Protein AF-A0A2N2XSS7-F1 (afdb_monomer_lite)

Structure (mmCIF, N/CA/C/O backbone):
data_AF-A0A2N2XSS7-F1
#
_entry.id   AF-A0A2N2XSS7-F1
#
loop_
_atom_site.group_PDB
_atom_site.id
_atom_site.type_symbol
_atom_site.label_atom_id
_atom_site.label_alt_id
_atom_site.label_comp_id
_atom_site.label_asym_id
_atom_site.label_entity_id
_atom_site.label_seq_id
_atom_site.pdbx_PDB_ins_code
_atom_site.Cartn_x
_atom_site.Cartn_y
_atom_site.Cartn_z
_atom_site.occupancy
_atom_site.B_iso_or_equiv
_atom_site.auth_seq_id
_atom_site.auth_comp_id
_atom_site.auth_asym_id
_atom_site.auth_atom_id
_atom_site.pdbx_PDB_model_num
ATOM 1 N N . MET A 1 1 ? 2.662 1.225 62.376 1.00 57.75 1 MET A N 1
ATOM 2 C CA . MET A 1 1 ? 3.580 2.037 61.544 1.00 57.75 1 MET A CA 1
ATOM 3 C C . MET A 1 1 ? 4.256 1.216 60.437 1.00 57.75 1 MET A C 1
ATOM 5 O O . MET A 1 1 ? 3.917 1.427 59.284 1.00 57.75 1 MET A O 1
ATOM 9 N N . ARG A 1 2 ? 5.108 0.214 60.732 1.00 53.72 2 ARG A N 1
ATOM 10 C CA . ARG A 1 2 ? 5.849 -0.564 59.701 1.00 53.72 2 ARG A CA 1
ATOM 11 C C . ARG A 1 2 ? 4.978 -1.410 58.749 1.00 53.72 2 ARG A C 1
ATOM 13 O O . ARG A 1 2 ? 5.272 -1.482 57.564 1.00 53.72 2 ARG A O 1
ATOM 20 N N . LYS A 1 3 ? 3.873 -1.991 59.243 1.00 51.47 3 LYS A N 1
ATOM 21 C CA . LYS A 1 3 ? 2.895 -2.733 58.415 1.00 51.47 3 LYS A CA 1
ATOM 22 C C . LYS A 1 3 ? 2.049 -1.824 57.510 1.00 51.47 3 LYS A C 1
ATOM 24 O O . LYS A 1 3 ? 1.639 -2.252 56.442 1.00 51.47 3 LYS A O 1
ATOM 29 N N . LEU A 1 4 ? 1.834 -0.571 57.922 1.00 56.06 4 LEU A N 1
ATOM 30 C CA . LEU A 1 4 ? 1.071 0.421 57.158 1.00 56.06 4 LEU A CA 1
ATOM 31 C C . LEU A 1 4 ? 1.891 0.951 55.967 1.00 56.06 4 LEU A C 1
ATOM 33 O O . LEU A 1 4 ? 1.359 1.135 54.881 1.00 56.06 4 LEU A O 1
ATOM 37 N N . PHE A 1 5 ? 3.207 1.107 56.159 1.00 58.34 5 PHE A N 1
ATOM 38 C CA . PHE A 1 5 ? 4.148 1.522 55.113 1.00 58.34 5 PHE A CA 1
ATOM 39 C C . PHE A 1 5 ? 4.336 0.441 54.031 1.00 58.34 5 PHE A C 1
ATOM 41 O O . PHE A 1 5 ? 4.350 0.748 52.845 1.00 58.34 5 PHE A O 1
ATOM 48 N N . PHE A 1 6 ? 4.394 -0.838 54.426 1.00 57.84 6 PHE A N 1
ATOM 49 C CA . PHE A 1 6 ? 4.438 -1.968 53.486 1.00 57.84 6 PHE A CA 1
ATOM 50 C C . PHE A 1 6 ? 3.162 -2.081 52.636 1.00 57.84 6 PHE A C 1
ATOM 52 O O . PHE A 1 6 ? 3.242 -2.355 51.443 1.00 57.84 6 PHE A O 1
ATOM 59 N N . PHE A 1 7 ? 1.992 -1.820 53.228 1.00 58.53 7 PHE A N 1
ATOM 60 C CA . PHE A 1 7 ? 0.712 -1.858 52.514 1.00 58.53 7 PHE A CA 1
ATOM 61 C C . PHE A 1 7 ? 0.589 -0.724 51.479 1.00 58.53 7 PHE A C 1
ATOM 63 O O . PHE A 1 7 ? 0.099 -0.946 50.374 1.00 58.53 7 PHE A O 1
ATOM 70 N N . ALA A 1 8 ? 1.105 0.468 51.801 1.00 59.53 8 ALA A N 1
ATOM 71 C CA . ALA A 1 8 ? 1.150 1.606 50.880 1.00 59.53 8 ALA A CA 1
ATOM 72 C C . ALA A 1 8 ? 2.099 1.374 49.686 1.00 59.53 8 ALA A C 1
ATOM 74 O O . ALA A 1 8 ? 1.777 1.756 48.563 1.00 59.53 8 ALA A O 1
ATOM 75 N N . ILE A 1 9 ? 3.232 0.693 49.901 1.00 59.34 9 ILE A N 1
ATOM 76 C CA . ILE A 1 9 ? 4.176 0.328 48.830 1.00 59.34 9 ILE A CA 1
ATOM 77 C C . ILE A 1 9 ? 3.575 -0.735 47.896 1.00 59.34 9 ILE A C 1
ATOM 79 O O . ILE A 1 9 ? 3.701 -0.617 46.679 1.00 59.34 9 ILE A O 1
ATOM 83 N N . CYS A 1 10 ? 2.859 -1.733 48.429 1.00 59.72 10 CYS A N 1
ATOM 84 C CA . CYS A 1 10 ? 2.148 -2.713 47.600 1.00 59.72 10 CYS A CA 1
ATOM 85 C C . CYS A 1 10 ? 1.033 -2.077 46.750 1.00 59.72 10 CYS A C 1
ATOM 87 O O . CYS A 1 10 ? 0.859 -2.476 45.600 1.00 59.72 10 CYS A O 1
ATOM 89 N N . LEU A 1 11 ? 0.319 -1.069 47.270 1.00 59.25 11 LEU A N 1
ATOM 90 C CA . LEU A 1 11 ? -0.692 -0.331 46.499 1.00 59.25 11 LEU A CA 1
ATOM 91 C C . LEU A 1 11 ? -0.073 0.502 45.362 1.00 59.25 11 LEU A C 1
ATOM 93 O O . LEU A 1 11 ? -0.616 0.531 44.259 1.00 59.25 11 LEU A O 1
ATOM 97 N N . ALA A 1 12 ? 1.072 1.147 45.605 1.00 59.34 12 ALA A N 1
ATOM 98 C CA . ALA A 1 12 ? 1.764 1.952 44.596 1.00 59.34 12 ALA A CA 1
ATOM 99 C C . ALA A 1 12 ? 2.349 1.100 43.451 1.00 59.34 12 ALA A C 1
ATOM 101 O O . ALA A 1 12 ? 2.323 1.521 42.296 1.00 59.34 12 ALA A O 1
ATOM 102 N N . LEU A 1 13 ? 2.819 -0.118 43.748 1.00 58.00 13 LEU A N 1
ATOM 103 C CA . LEU A 1 13 ? 3.318 -1.057 42.734 1.00 58.00 13 LEU A CA 1
ATOM 104 C C . LEU A 1 13 ? 2.198 -1.659 41.870 1.00 58.00 13 LEU A C 1
ATOM 106 O O . LEU A 1 13 ? 2.430 -1.957 40.702 1.00 58.00 13 LEU A O 1
ATOM 110 N N . PHE A 1 14 ? 0.978 -1.794 42.401 1.00 57.72 14 PHE A N 1
ATOM 111 C CA . PHE A 1 14 ? -0.166 -2.300 41.632 1.00 57.72 14 PHE A CA 1
ATOM 112 C C . PHE A 1 14 ? -0.641 -1.306 40.561 1.00 57.72 14 PHE A C 1
ATOM 114 O O . PHE A 1 14 ? -1.075 -1.704 39.482 1.00 57.72 14 PHE A O 1
ATOM 121 N N . SER A 1 15 ? -0.519 -0.004 40.832 1.00 57.47 15 SER A N 1
ATOM 122 C CA . SER A 1 15 ? -1.018 1.045 39.935 1.00 57.47 15 SER A CA 1
ATOM 123 C C . SER A 1 15 ? -0.166 1.243 38.673 1.00 57.47 15 SER A C 1
ATOM 125 O O . SER A 1 15 ? -0.647 1.831 37.709 1.00 57.47 15 SER A O 1
ATOM 127 N N . CYS A 1 16 ? 1.075 0.743 38.648 1.00 55.44 16 CYS A N 1
ATOM 128 C CA . CYS A 1 16 ? 1.984 0.883 37.504 1.00 55.44 16 CYS A CA 1
ATOM 129 C C . CYS A 1 16 ? 1.851 -0.261 36.474 1.00 55.44 16 CYS A C 1
ATOM 131 O O . CYS A 1 16 ? 2.411 -0.185 35.385 1.00 55.44 16 CYS A O 1
ATOM 133 N N . ALA A 1 17 ? 1.104 -1.325 36.796 1.00 59.50 17 ALA A N 1
ATOM 134 C CA . ALA A 1 17 ? 1.020 -2.536 35.973 1.00 59.50 17 ALA A CA 1
ATOM 135 C C . ALA A 1 17 ? -0.140 -2.541 34.956 1.00 59.50 17 ALA A C 1
ATOM 137 O O . ALA A 1 17 ? -0.292 -3.502 34.207 1.00 59.50 17 ALA A O 1
ATOM 138 N N . SER A 1 18 ? -0.965 -1.491 34.909 1.00 56.81 18 SER A N 1
ATOM 139 C CA . SER A 1 18 ? -2.126 -1.428 34.014 1.00 56.81 18 SER A CA 1
ATOM 140 C C . SER A 1 18 ? -1.816 -0.647 32.733 1.00 56.81 18 SER A C 1
ATOM 142 O O . SER A 1 18 ? -2.425 0.390 32.475 1.00 56.81 18 SER A O 1
ATOM 144 N N . TYR A 1 19 ? -0.892 -1.144 31.909 1.00 63.75 19 TYR A N 1
ATOM 145 C CA . TYR A 1 19 ? -0.814 -0.711 30.511 1.00 63.75 19 TYR A CA 1
ATOM 146 C C . TYR A 1 19 ? -1.922 -1.430 29.739 1.00 63.75 19 TYR A C 1
ATOM 148 O O . TYR A 1 19 ? -1.868 -2.642 29.542 1.00 63.75 19 TYR A O 1
ATOM 156 N N . LYS A 1 20 ? -2.970 -0.694 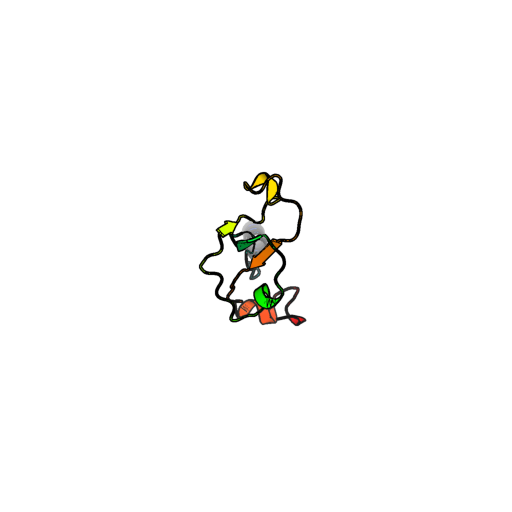29.356 1.00 67.81 20 LYS A N 1
ATOM 157 C CA . LYS A 1 20 ? -3.959 -1.199 28.401 1.00 67.81 20 LYS A CA 1
ATOM 158 C C . LYS A 1 20 ? -3.292 -1.232 27.033 1.00 67.81 20 LYS A C 1
ATOM 160 O O . LYS A 1 20 ? -2.850 -0.194 26.554 1.00 67.81 20 LYS A O 1
ATOM 165 N N . ASP A 1 21 ? -3.221 -2.416 26.442 1.00 73.94 21 ASP A N 1
ATOM 166 C CA . ASP A 1 21 ? -2.854 -2.565 25.040 1.00 73.94 21 ASP A CA 1
ATOM 167 C C . ASP A 1 21 ? -3.972 -1.921 24.208 1.00 73.94 21 ASP A C 1
ATOM 169 O O . ASP A 1 21 ? -5.129 -2.358 24.252 1.00 73.94 21 ASP A O 1
ATOM 173 N N . GLU A 1 22 ? -3.671 -0.797 23.561 1.00 81.12 22 GLU A N 1
ATOM 174 C CA . GLU A 1 22 ? -4.632 -0.141 22.679 1.00 81.12 22 GLU A CA 1
ATOM 175 C C . GLU A 1 22 ? -4.731 -0.960 21.389 1.00 81.12 22 GLU A C 1
ATOM 177 O O . GLU A 1 22 ? -3.703 -1.345 20.822 1.00 81.12 22 GLU A O 1
ATOM 182 N N . PRO A 1 23 ? -5.949 -1.257 20.900 1.00 86.00 23 PRO A N 1
ATOM 183 C CA . PRO A 1 23 ? -6.094 -2.038 19.687 1.00 86.00 23 PRO A CA 1
ATOM 184 C C . PRO A 1 23 ? -5.401 -1.307 18.535 1.00 86.00 23 PRO A C 1
ATOM 186 O O . PRO A 1 23 ? -5.624 -0.118 18.301 1.00 86.00 23 PRO A O 1
ATOM 189 N N . SER A 1 24 ? -4.559 -2.032 17.807 1.00 88.62 24 SER A N 1
ATOM 190 C CA . SER A 1 24 ? -3.835 -1.522 16.647 1.00 88.62 24 SER A CA 1
ATOM 191 C C . SER A 1 24 ? -3.798 -2.574 15.542 1.00 88.62 24 SER A C 1
ATOM 193 O O . SER A 1 24 ? -3.916 -3.774 15.795 1.00 88.62 24 SER A O 1
ATOM 195 N N . LEU A 1 25 ? -3.673 -2.114 14.296 1.00 91.25 25 LEU A N 1
ATOM 196 C CA . LEU A 1 25 ? -3.524 -2.975 13.129 1.00 91.25 25 LEU A CA 1
ATOM 197 C C . LEU A 1 25 ? -2.151 -2.725 12.507 1.00 91.25 25 LEU A C 1
ATOM 199 O O . LEU A 1 25 ? -1.850 -1.609 12.085 1.00 91.25 25 LEU A O 1
ATOM 203 N N . ASN A 1 26 ? -1.320 -3.764 12.444 1.00 92.31 26 ASN A N 1
ATOM 204 C CA . ASN A 1 26 ? -0.022 -3.674 11.788 1.00 92.31 26 ASN A CA 1
ATOM 205 C C . ASN A 1 26 ? -0.198 -3.718 10.261 1.00 92.31 26 ASN A C 1
ATOM 207 O O . ASN A 1 26 ? -0.602 -4.741 9.713 1.00 92.31 26 ASN A O 1
ATOM 211 N N . LEU A 1 27 ? 0.132 -2.615 9.586 1.00 94.25 27 LEU A N 1
ATOM 212 C CA . LEU A 1 27 ? 0.122 -2.510 8.122 1.00 94.25 27 LEU A CA 1
ATOM 213 C C . LEU A 1 27 ? 1.510 -2.699 7.491 1.00 94.25 27 LEU A C 1
ATOM 215 O O . LEU A 1 27 ? 1.612 -2.760 6.264 1.00 94.25 27 LEU A O 1
ATOM 219 N N . ASN A 1 28 ? 2.564 -2.827 8.306 1.00 95.38 28 ASN A N 1
ATOM 220 C CA . ASN A 1 28 ? 3.915 -3.159 7.854 1.00 95.38 28 ASN A CA 1
ATOM 221 C C . ASN A 1 28 ? 4.042 -4.675 7.635 1.00 95.38 28 ASN A C 1
ATOM 223 O O . ASN A 1 28 ? 4.743 -5.391 8.351 1.00 95.38 28 ASN A O 1
ATOM 227 N N . VAL A 1 29 ? 3.263 -5.153 6.672 1.00 95.56 29 VAL A N 1
ATOM 228 C CA . VAL A 1 29 ? 3.239 -6.523 6.156 1.00 95.56 29 VAL A CA 1
ATOM 229 C C . VAL A 1 29 ? 3.546 -6.478 4.661 1.00 95.56 29 VAL A C 1
ATOM 231 O O . VAL A 1 29 ? 3.735 -5.402 4.099 1.00 95.56 29 VAL A O 1
ATOM 234 N N . GLU A 1 30 ? 3.593 -7.621 3.985 1.00 96.81 30 GLU A N 1
ATOM 235 C CA . GLU A 1 30 ? 3.713 -7.623 2.527 1.00 96.81 30 GLU A CA 1
ATOM 236 C C . GLU A 1 30 ? 2.386 -7.249 1.857 1.00 96.81 30 GLU A C 1
ATOM 238 O O . GLU A 1 30 ? 1.323 -7.775 2.196 1.00 96.81 30 GLU A O 1
ATOM 243 N N . TRP A 1 31 ? 2.454 -6.355 0.875 1.00 98.19 31 TRP A N 1
ATOM 244 C CA . TRP A 1 31 ? 1.320 -5.922 0.060 1.00 98.19 31 TRP A CA 1
ATOM 245 C C . TRP A 1 31 ? 1.415 -6.554 -1.326 1.00 98.19 31 TRP A C 1
ATOM 247 O O . TRP A 1 31 ? 2.485 -6.970 -1.767 1.00 98.19 31 TRP A O 1
ATOM 257 N N . LYS A 1 32 ? 0.301 -6.613 -2.051 1.00 98.31 32 LYS A N 1
ATOM 258 C CA . LYS A 1 32 ? 0.332 -6.910 -3.482 1.00 98.31 32 LYS A CA 1
ATOM 259 C C . LYS A 1 32 ? 0.874 -5.709 -4.241 1.00 98.31 32 LYS A C 1
ATOM 261 O O . LYS A 1 32 ? 0.436 -4.594 -3.986 1.00 98.31 32 LYS A O 1
ATOM 266 N N . PHE A 1 33 ? 1.769 -5.946 -5.193 1.00 98.44 33 PHE A N 1
ATOM 267 C CA . PHE A 1 33 ? 2.424 -4.914 -5.992 1.00 98.44 33 PHE A CA 1
ATOM 268 C C . PHE A 1 33 ? 2.428 -5.246 -7.485 1.00 98.44 33 PHE A C 1
ATOM 270 O O . PHE A 1 33 ? 2.690 -6.392 -7.880 1.00 98.44 33 PHE A O 1
ATOM 277 N N . ILE A 1 34 ? 2.193 -4.221 -8.303 1.00 98.25 34 ILE A N 1
ATOM 278 C CA . ILE A 1 34 ? 2.358 -4.260 -9.757 1.00 98.25 34 ILE A CA 1
ATOM 279 C C . ILE A 1 34 ? 2.898 -2.917 -10.265 1.00 98.25 34 ILE A C 1
ATOM 281 O O . ILE A 1 34 ? 2.597 -1.866 -9.702 1.00 98.25 34 ILE A O 1
ATOM 285 N N . THR A 1 35 ? 3.670 -2.957 -11.347 1.00 98.06 35 THR A N 1
ATOM 286 C CA . THR A 1 35 ? 4.080 -1.770 -12.106 1.00 98.06 35 THR A CA 1
ATOM 287 C C . THR A 1 35 ? 3.059 -1.431 -13.198 1.00 98.06 35 THR A C 1
ATOM 289 O O . THR A 1 35 ? 2.277 -2.284 -13.621 1.00 98.06 35 THR A O 1
ATOM 292 N N . GLY A 1 36 ? 3.090 -0.193 -13.687 1.00 97.81 36 GLY A N 1
ATOM 293 C CA . GLY A 1 36 ? 2.133 0.346 -14.652 1.00 97.81 36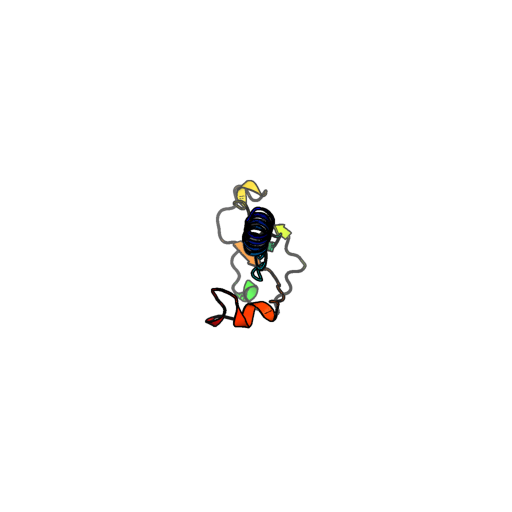 GLY A CA 1
ATOM 294 C C . GLY A 1 36 ? 1.040 1.190 -13.997 1.00 97.81 36 GLY A C 1
ATOM 295 O O . GLY A 1 36 ? 0.866 1.175 -12.779 1.00 97.81 36 GLY A O 1
ATOM 296 N N . ASP A 1 37 ? 0.303 1.927 -14.829 1.00 98.12 37 ASP A N 1
ATOM 297 C CA . ASP A 1 37 ? -0.810 2.775 -14.401 1.00 98.12 37 ASP A CA 1
ATOM 298 C C . ASP A 1 37 ? -2.114 2.331 -15.064 1.00 98.12 37 ASP A C 1
ATOM 300 O O . ASP A 1 37 ? -2.350 2.600 -16.242 1.00 98.12 37 ASP A O 1
ATOM 304 N N . ASP A 1 38 ? -2.953 1.623 -14.314 1.00 98.06 38 ASP A N 1
ATOM 305 C CA . ASP A 1 38 ? -4.290 1.238 -14.753 1.00 98.06 38 ASP A CA 1
ATOM 306 C C . ASP A 1 38 ? -5.298 1.593 -13.647 1.00 98.06 38 ASP A C 1
ATOM 308 O O . ASP A 1 38 ? -5.264 1.001 -12.565 1.00 98.06 38 ASP A O 1
ATOM 312 N N . PRO A 1 39 ? -6.236 2.526 -13.891 1.00 97.88 39 PRO A N 1
ATOM 313 C CA . PRO A 1 39 ? -7.245 2.911 -12.905 1.00 97.88 39 PRO A CA 1
ATOM 314 C C . PRO A 1 39 ? -8.117 1.748 -12.404 1.00 97.88 39 PRO A C 1
ATOM 316 O O . PRO A 1 39 ? -8.675 1.823 -11.305 1.00 97.88 39 PRO A O 1
ATOM 319 N N . SER A 1 40 ? -8.240 0.656 -13.169 1.00 98.19 40 SER A N 1
ATOM 320 C CA . SER A 1 40 ? -8.970 -0.542 -12.739 1.00 98.19 40 SER A CA 1
ATOM 321 C C . SER A 1 40 ? -8.327 -1.222 -11.526 1.00 98.19 40 SER A C 1
ATOM 323 O O . SER A 1 40 ? -9.027 -1.895 -10.763 1.00 98.19 40 SER A O 1
ATOM 325 N N . PHE A 1 41 ? -7.037 -0.975 -11.272 1.00 98.19 41 PHE A N 1
ATOM 326 C CA . PHE A 1 41 ? -6.317 -1.454 -10.094 1.00 98.19 41 PHE A CA 1
ATOM 327 C C . PHE A 1 41 ? -6.883 -0.909 -8.779 1.00 98.19 41 PHE A C 1
ATOM 329 O O . PHE A 1 41 ? -6.642 -1.507 -7.732 1.00 98.19 41 PHE A O 1
ATOM 336 N N . ALA A 1 42 ? -7.674 0.168 -8.800 1.00 97.94 42 ALA A N 1
ATOM 337 C CA . ALA A 1 42 ? -8.361 0.690 -7.618 1.00 97.94 42 ALA A CA 1
ATOM 338 C C . ALA A 1 42 ? -9.657 -0.071 -7.277 1.00 97.94 42 ALA A C 1
ATOM 340 O O . ALA A 1 42 ? -10.174 0.052 -6.165 1.00 97.94 42 ALA A O 1
ATOM 341 N N . LEU A 1 43 ? -10.213 -0.860 -8.206 1.00 98.12 43 LEU A N 1
ATOM 342 C CA . LEU A 1 43 ? -11.520 -1.487 -8.009 1.00 98.12 43 LEU A CA 1
ATOM 343 C C . LEU A 1 43 ? -11.473 -2.515 -6.858 1.00 98.12 43 LEU A C 1
ATOM 345 O O . LEU A 1 43 ? -10.583 -3.376 -6.836 1.00 98.12 43 LEU A O 1
ATOM 349 N N . PRO A 1 44 ? -12.447 -2.515 -5.925 1.00 96.50 44 PRO A N 1
ATOM 350 C CA . PRO A 1 44 ? -12.483 -3.491 -4.827 1.00 96.50 44 PRO A CA 1
ATOM 351 C C . PRO A 1 44 ? -12.521 -4.950 -5.313 1.00 96.50 44 PRO A C 1
ATOM 353 O O . PRO A 1 44 ? -11.915 -5.840 -4.708 1.00 96.50 44 PRO A O 1
ATOM 356 N N . GLY A 1 45 ? -13.202 -5.179 -6.442 1.00 96.69 45 GLY A N 1
ATOM 357 C CA . GLY A 1 45 ? -13.352 -6.483 -7.091 1.00 96.69 45 GLY A CA 1
ATOM 358 C C . GLY A 1 45 ? -12.205 -6.893 -8.019 1.00 96.69 45 GLY A C 1
ATOM 359 O O . GLY A 1 45 ? -12.272 -7.980 -8.584 1.00 96.69 45 GLY A O 1
ATOM 360 N N . TYR A 1 46 ? -11.166 -6.067 -8.191 1.00 97.75 46 TYR A N 1
ATOM 361 C CA . TYR A 1 46 ? -10.022 -6.428 -9.031 1.00 97.75 46 TYR A CA 1
ATOM 362 C C . TYR A 1 46 ? -9.317 -7.679 -8.480 1.00 97.75 46 TYR A C 1
ATOM 364 O O . TYR A 1 46 ? -9.083 -7.784 -7.270 1.00 97.75 46 TYR A O 1
ATOM 372 N N . LEU A 1 47 ? -8.984 -8.627 -9.362 1.00 96.81 47 LEU A N 1
ATOM 373 C CA . LEU A 1 47 ? -8.263 -9.849 -9.007 1.00 96.81 47 LEU A CA 1
ATOM 374 C C . LEU A 1 47 ? -6.753 -9.592 -9.034 1.00 96.81 47 LEU A C 1
ATOM 376 O O . LEU A 1 47 ? -6.119 -9.542 -10.082 1.00 96.81 47 LEU A O 1
ATOM 380 N N . ASP A 1 48 ? -6.174 -9.457 -7.847 1.00 97.44 48 ASP A N 1
ATOM 381 C CA . ASP A 1 48 ? -4.761 -9.161 -7.588 1.00 97.44 48 ASP A CA 1
ATOM 382 C C . ASP A 1 48 ? -3.925 -10.421 -7.294 1.00 97.44 48 ASP A C 1
ATOM 384 O O . ASP A 1 48 ? -2.791 -10.339 -6.823 1.00 97.44 48 ASP A O 1
ATOM 388 N N . SER A 1 49 ? -4.447 -11.617 -7.589 1.00 96.50 49 SER A N 1
ATOM 389 C CA . SER A 1 49 ? -3.765 -12.888 -7.297 1.00 96.50 49 SER A CA 1
ATOM 390 C C . SER A 1 49 ? -2.451 -13.064 -8.061 1.00 96.50 49 SER A C 1
ATOM 392 O O . SER A 1 49 ? -1.544 -13.725 -7.563 1.00 96.50 49 SER A O 1
ATOM 394 N N . ALA A 1 50 ? -2.336 -12.459 -9.247 1.00 96.81 50 ALA A N 1
ATOM 395 C CA . ALA A 1 50 ? -1.128 -12.492 -10.071 1.00 96.81 50 ALA A CA 1
ATOM 396 C C . ALA A 1 50 ? -0.056 -11.472 -9.638 1.00 96.81 50 ALA A C 1
ATOM 398 O O . ALA A 1 50 ? 1.053 -11.489 -10.170 1.00 96.81 50 ALA A O 1
ATOM 399 N N . TRP A 1 51 ? -0.369 -10.571 -8.700 1.00 98.06 51 TRP A N 1
ATOM 400 C CA . TRP A 1 51 ? 0.561 -9.534 -8.258 1.00 98.06 51 TRP A CA 1
ATOM 401 C C . TRP A 1 51 ? 1.622 -10.105 -7.316 1.00 98.06 51 TRP A C 1
ATOM 403 O O . TRP A 1 51 ? 1.370 -11.038 -6.536 1.00 98.06 51 TRP A O 1
ATOM 413 N N . LYS A 1 52 ? 2.809 -9.498 -7.357 1.00 97.44 52 LYS A N 1
ATOM 414 C CA . LYS A 1 52 ? 3.930 -9.869 -6.488 1.00 97.44 52 LYS A CA 1
ATOM 415 C C . LYS A 1 52 ? 3.629 -9.457 -5.048 1.00 97.44 52 LYS A C 1
ATOM 417 O O . LYS A 1 52 ? 2.954 -8.458 -4.831 1.00 97.44 52 LYS A O 1
ATOM 422 N N . SER A 1 53 ? 4.107 -10.225 -4.073 1.00 97.38 53 SER A N 1
ATOM 423 C CA . SER A 1 53 ? 4.154 -9.765 -2.681 1.00 97.38 53 SER A CA 1
ATOM 424 C C . SER A 1 53 ? 5.353 -8.832 -2.509 1.00 97.38 53 SER A C 1
ATOM 426 O O . SER A 1 53 ? 6.420 -9.115 -3.052 1.00 97.38 53 SER A O 1
ATOM 428 N N . MET A 1 54 ? 5.163 -7.715 -1.813 1.00 97.50 54 MET A N 1
ATOM 429 C CA . MET A 1 54 ? 6.122 -6.616 -1.751 1.00 97.50 54 MET A CA 1
ATOM 430 C C . MET A 1 54 ? 6.204 -6.040 -0.336 1.00 97.50 54 MET A C 1
ATOM 432 O O . MET A 1 54 ? 5.157 -5.692 0.222 1.00 97.50 54 MET A O 1
ATOM 436 N N . PRO A 1 55 ? 7.407 -5.899 0.248 1.00 96.06 55 PRO A N 1
ATOM 437 C CA . PRO A 1 55 ? 7.566 -5.200 1.513 1.00 96.06 55 PRO A CA 1
ATOM 438 C C . PRO A 1 55 ? 7.281 -3.701 1.344 1.00 96.06 55 PRO A C 1
ATOM 440 O O . PRO A 1 55 ? 7.558 -3.115 0.298 1.00 96.06 55 PRO A O 1
ATOM 443 N N . VAL A 1 56 ? 6.742 -3.078 2.393 1.00 96.50 56 VAL A N 1
ATOM 444 C CA . VAL A 1 56 ? 6.424 -1.636 2.432 1.00 96.50 56 VAL A CA 1
ATOM 445 C C . VAL A 1 56 ? 7.356 -0.845 3.357 1.00 96.50 56 VAL A C 1
ATOM 447 O O . VAL A 1 56 ? 7.096 0.314 3.664 1.00 96.50 56 VAL A O 1
ATOM 450 N N . ASP A 1 57 ? 8.458 -1.461 3.794 1.00 95.88 57 ASP A N 1
ATOM 451 C CA . ASP A 1 57 ? 9.487 -0.848 4.643 1.00 95.88 57 ASP A CA 1
ATOM 452 C C . ASP A 1 57 ? 10.605 -0.147 3.843 1.00 95.88 57 ASP A C 1
ATOM 454 O O . ASP A 1 57 ? 11.516 0.436 4.433 1.00 95.88 57 ASP A O 1
ATOM 458 N N . ARG A 1 58 ? 10.559 -0.219 2.505 1.00 94.62 58 ARG A N 1
ATOM 459 C CA . ARG A 1 58 ? 11.581 0.302 1.586 1.00 94.62 58 ARG A CA 1
ATOM 460 C C . ARG A 1 58 ? 10.997 0.659 0.217 1.00 94.62 58 ARG A C 1
ATOM 462 O O . ARG A 1 58 ? 9.904 0.225 -0.132 1.00 94.62 58 ARG A O 1
ATOM 469 N N . ILE A 1 59 ? 11.760 1.419 -0.568 1.00 95.69 59 ILE A N 1
ATOM 470 C CA . ILE A 1 59 ? 11.411 1.799 -1.948 1.00 95.69 59 ILE A CA 1
ATOM 471 C C . ILE A 1 59 ? 11.476 0.594 -2.902 1.00 95.69 59 ILE A C 1
ATOM 473 O O . ILE A 1 59 ? 12.269 -0.330 -2.679 1.00 95.69 59 ILE A O 1
ATOM 477 N N . TRP A 1 60 ? 10.680 0.594 -3.975 1.00 96.25 60 TRP A N 1
ATOM 478 C CA . TRP A 1 60 ? 10.57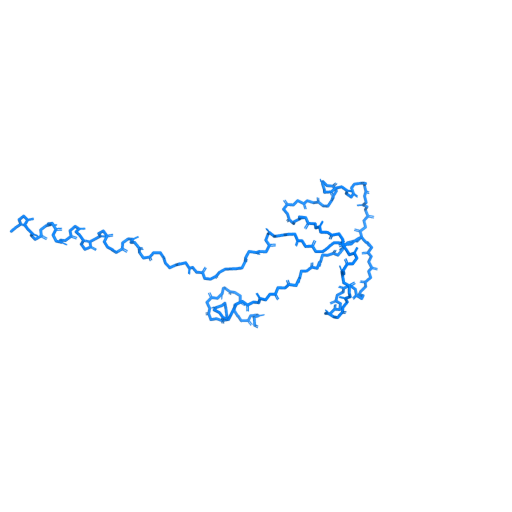1 -0.563 -4.873 1.00 96.25 60 TRP A CA 1
ATOM 479 C C . TRP A 1 60 ? 11.853 -0.861 -5.652 1.00 96.25 60 TRP A C 1
ATOM 481 O O . TRP A 1 60 ? 12.115 -2.029 -5.945 1.00 96.25 60 TRP A O 1
ATOM 491 N N . GLU A 1 61 ? 12.692 0.139 -5.933 1.00 96.62 61 GLU A N 1
ATOM 492 C CA . GLU A 1 61 ? 13.963 -0.067 -6.634 1.00 96.62 61 GLU A CA 1
ATOM 493 C C . GLU A 1 61 ? 14.858 -1.001 -5.815 1.00 96.62 61 GLU A C 1
ATOM 495 O O . GLU A 1 61 ? 15.348 -2.018 -6.310 1.00 96.62 61 GLU A O 1
ATOM 500 N N . SER A 1 62 ? 14.945 -0.733 -4.508 1.00 96.56 62 SER A N 1
ATOM 501 C CA . SER A 1 62 ? 15.678 -1.562 -3.544 1.00 96.56 62 SER A CA 1
ATOM 502 C C . SER A 1 62 ? 15.063 -2.950 -3.322 1.00 96.56 62 SER A C 1
ATOM 504 O O . SER A 1 62 ? 15.725 -3.839 -2.785 1.00 96.56 62 SER A O 1
ATOM 506 N N . ALA A 1 63 ? 13.811 -3.148 -3.741 1.00 94.44 63 ALA A N 1
ATOM 507 C CA . ALA A 1 63 ? 13.094 -4.417 -3.673 1.00 94.44 63 ALA A CA 1
ATOM 508 C C . ALA A 1 63 ? 13.131 -5.202 -5.003 1.00 94.44 63 ALA A C 1
ATOM 510 O O . ALA A 1 63 ? 12.399 -6.179 -5.165 1.00 94.44 63 ALA A O 1
ATOM 511 N N . GLY A 1 64 ? 13.999 -4.811 -5.945 1.00 95.19 64 GLY A N 1
ATOM 512 C CA . GLY A 1 64 ? 14.258 -5.563 -7.179 1.00 95.19 64 GLY A CA 1
ATOM 513 C C . GLY A 1 64 ? 13.533 -5.039 -8.417 1.00 95.19 64 GLY A C 1
ATOM 514 O O . GLY A 1 64 ? 13.399 -5.780 -9.391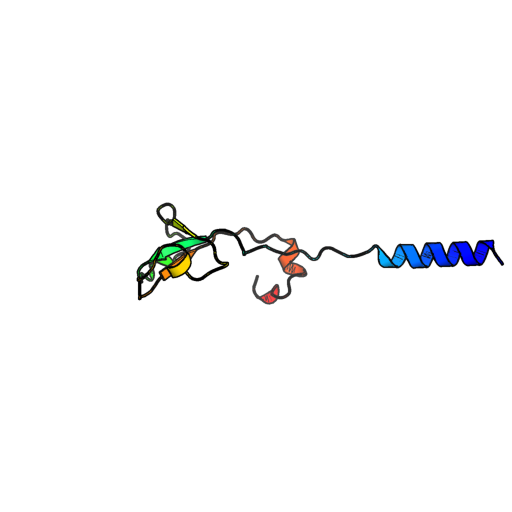 1.00 95.19 64 GLY A O 1
ATOM 515 N N . PHE A 1 65 ? 13.060 -3.791 -8.381 1.00 95.94 65 PHE A N 1
ATOM 516 C CA . PHE A 1 65 ? 12.437 -3.125 -9.528 1.00 95.94 65 PHE A CA 1
ATOM 517 C C . PHE A 1 65 ? 13.296 -2.004 -10.115 1.00 95.94 65 PHE A C 1
ATOM 519 O O . PHE A 1 65 ? 12.828 -1.309 -11.001 1.00 95.94 65 PHE A O 1
ATOM 526 N N . ASP A 1 66 ? 14.545 -1.829 -9.681 1.00 96.12 66 ASP A N 1
ATOM 527 C CA . ASP A 1 66 ? 1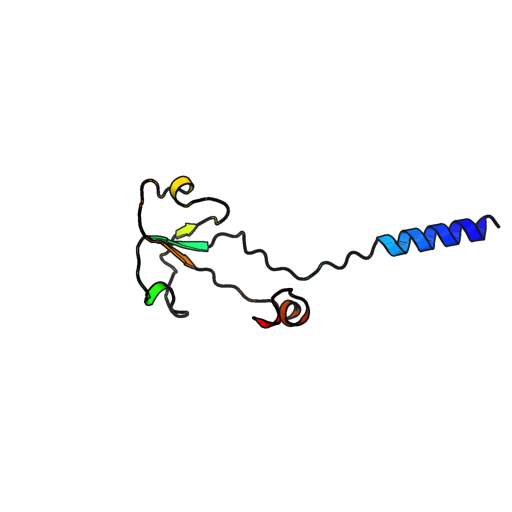5.486 -0.935 -10.363 1.00 96.12 66 ASP A CA 1
ATOM 528 C C . ASP A 1 66 ? 15.703 -1.379 -11.831 1.00 96.12 66 ASP A C 1
ATOM 530 O O . ASP A 1 66 ? 15.796 -2.587 -12.085 1.00 96.12 66 ASP A O 1
ATOM 534 N N . PRO A 1 67 ? 15.780 -0.462 -12.817 1.00 96.62 67 PRO A N 1
ATOM 535 C CA . PRO A 1 67 ? 15.649 0.998 -12.736 1.00 96.62 67 PRO A CA 1
ATOM 536 C C . PRO A 1 67 ? 14.258 1.488 -13.180 1.00 96.62 67 PRO A C 1
ATOM 538 O O . PRO A 1 67 ? 14.148 2.459 -13.926 1.00 96.62 67 PRO A O 1
ATOM 541 N N . TYR A 1 68 ? 13.192 0.764 -12.831 1.00 97.38 68 TYR A N 1
ATOM 542 C CA . TYR A 1 68 ? 11.837 1.100 -13.262 1.00 97.38 68 TYR A CA 1
ATOM 543 C C . TYR A 1 68 ? 11.438 2.502 -12.788 1.00 97.38 68 TYR A C 1
ATOM 545 O O . TYR A 1 68 ? 11.327 2.750 -11.590 1.00 97.38 68 TYR A O 1
ATOM 553 N N . ASP A 1 69 ? 11.172 3.379 -13.754 1.00 97.19 69 ASP A N 1
ATOM 554 C CA . ASP A 1 69 ? 10.666 4.734 -13.555 1.00 97.19 69 ASP A CA 1
ATOM 555 C C . ASP A 1 69 ? 9.274 4.841 -14.189 1.00 97.19 69 ASP A C 1
ATOM 557 O O . ASP A 1 69 ? 9.080 4.535 -15.373 1.00 97.19 69 ASP A O 1
ATOM 561 N N . GLY A 1 70 ? 8.281 5.203 -13.382 1.00 96.81 70 GLY A N 1
ATOM 562 C CA . GLY A 1 70 ? 6.886 5.238 -13.787 1.00 96.81 70 GLY A CA 1
ATOM 563 C C . GLY A 1 70 ? 5.933 5.078 -12.612 1.00 96.81 70 GLY A C 1
ATOM 564 O O . GLY A 1 70 ? 6.240 5.404 -11.467 1.00 96.81 70 GLY A O 1
ATOM 565 N N . TYR A 1 71 ? 4.746 4.566 -12.914 1.00 98.31 71 TYR A N 1
ATOM 566 C CA . TYR A 1 71 ? 3.688 4.369 -11.934 1.00 98.31 71 TYR A CA 1
ATOM 567 C C . TYR A 1 71 ? 3.666 2.929 -11.439 1.00 98.31 71 TYR A C 1
ATOM 569 O O . TYR A 1 71 ? 3.968 1.988 -12.173 1.00 98.31 71 TYR A O 1
ATOM 577 N N . ALA A 1 72 ? 3.273 2.752 -10.188 1.00 97.75 72 ALA A N 1
ATOM 578 C CA . ALA A 1 72 ? 3.070 1.447 -9.596 1.00 97.75 72 ALA A CA 1
ATOM 579 C C . ALA A 1 72 ? 1.924 1.512 -8.592 1.00 97.75 72 ALA A C 1
ATOM 581 O O . ALA A 1 72 ? 1.601 2.573 -8.055 1.00 97.75 72 ALA A O 1
ATOM 582 N N . TRP A 1 73 ? 1.326 0.357 -8.329 1.00 98.38 73 TRP A N 1
ATOM 583 C CA . TRP A 1 73 ? 0.189 0.228 -7.434 1.00 98.38 73 TRP A CA 1
ATOM 584 C C . TRP A 1 73 ? 0.472 -0.800 -6.347 1.00 98.38 73 TRP A C 1
ATOM 586 O O . TRP A 1 73 ? 1.031 -1.869 -6.600 1.00 98.38 73 TRP A O 1
ATOM 596 N N . TYR A 1 74 ? 0.018 -0.481 -5.136 1.00 98.19 74 TYR A N 1
ATOM 597 C CA . TYR A 1 74 ? 0.008 -1.378 -3.989 1.00 98.19 74 TYR A CA 1
ATOM 598 C C . TYR A 1 74 ? -1.436 -1.703 -3.598 1.00 98.19 74 TYR A C 1
ATOM 600 O O . TYR A 1 74 ? -2.302 -0.828 -3.604 1.00 98.19 74 TYR A O 1
ATOM 608 N N . ARG A 1 75 ? -1.704 -2.957 -3.228 1.00 98.12 75 ARG A N 1
ATOM 609 C CA . ARG A 1 75 ? -3.015 -3.419 -2.754 1.00 98.12 75 ARG A CA 1
ATOM 610 C C . ARG A 1 75 ? -2.867 -4.286 -1.511 1.00 98.12 75 ARG A C 1
ATOM 612 O O . ARG A 1 75 ? -2.052 -5.204 -1.472 1.00 98.12 75 ARG A O 1
ATOM 619 N N . LEU A 1 76 ? -3.704 -4.032 -0.513 1.00 97.38 76 LEU A N 1
ATOM 620 C CA . LEU A 1 76 ? -3.813 -4.852 0.688 1.00 97.38 76 LEU A CA 1
ATOM 621 C C . LEU A 1 76 ? -5.289 -5.074 1.009 1.00 97.38 76 LEU A C 1
ATOM 623 O O . LEU A 1 76 ? -6.083 -4.134 1.016 1.00 97.38 76 LEU A O 1
ATOM 627 N N . ARG A 1 77 ? -5.659 -6.325 1.286 1.00 95.19 77 ARG A N 1
ATOM 628 C CA . ARG A 1 77 ? -6.976 -6.668 1.830 1.00 95.19 77 ARG A CA 1
ATOM 629 C C . ARG A 1 77 ? -6.824 -6.856 3.330 1.00 95.19 77 ARG A C 1
ATOM 631 O O . ARG A 1 77 ? -6.061 -7.716 3.759 1.00 95.19 77 ARG A O 1
ATOM 638 N N . ILE A 1 78 ? -7.552 -6.065 4.108 1.00 93.75 78 ILE A N 1
ATOM 639 C CA . ILE A 1 78 ? -7.550 -6.139 5.569 1.00 93.75 78 ILE A CA 1
ATOM 640 C C . ILE A 1 78 ? -8.956 -6.387 6.096 1.00 93.75 78 ILE A C 1
ATOM 642 O O . ILE A 1 78 ? -9.947 -5.987 5.486 1.00 93.75 78 ILE A O 1
ATOM 646 N N . VAL A 1 79 ? -9.024 -7.017 7.262 1.00 92.94 79 VAL A N 1
ATOM 647 C CA . VAL A 1 79 ? -10.221 -7.034 8.101 1.00 92.94 79 VAL A CA 1
ATOM 648 C C . VAL A 1 79 ? -9.943 -6.091 9.257 1.00 92.94 79 VAL A C 1
ATOM 650 O O . VAL A 1 79 ? -8.949 -6.262 9.956 1.00 92.94 79 VAL A O 1
ATOM 653 N N . ILE A 1 80 ? -10.796 -5.087 9.433 1.00 91.75 80 ILE A N 1
ATOM 654 C CA . ILE A 1 80 ? -10.668 -4.112 10.516 1.00 91.75 80 ILE A CA 1
ATOM 655 C C . ILE A 1 80 ? -11.370 -4.690 11.752 1.00 91.75 80 ILE A C 1
ATOM 657 O O . ILE A 1 80 ? -12.585 -4.901 11.691 1.00 91.75 80 ILE A O 1
ATOM 661 N N . PRO A 1 81 ? -10.650 -4.971 12.858 1.00 90.31 81 PRO A N 1
ATOM 662 C CA . PRO A 1 81 ? -11.268 -5.436 14.096 1.00 90.31 81 PRO A CA 1
ATOM 663 C C . PRO A 1 81 ? -12.305 -4.439 14.619 1.00 90.31 81 PRO A C 1
ATOM 665 O O . PRO A 1 81 ? -12.086 -3.225 14.586 1.00 90.31 81 PRO A O 1
ATOM 668 N N . SER A 1 82 ? -13.433 -4.936 15.127 1.00 90.00 82 SER A N 1
ATOM 669 C CA . SER A 1 82 ? -14.532 -4.095 15.619 1.00 90.00 82 SER A CA 1
ATOM 670 C C . SER A 1 82 ? -14.120 -3.166 16.760 1.00 90.00 82 SER A C 1
ATOM 672 O O . SER A 1 82 ? -14.666 -2.074 16.887 1.00 90.00 82 SER A O 1
ATOM 674 N N . GLU A 1 83 ? -13.128 -3.557 17.558 1.00 89.81 83 GLU A N 1
ATOM 675 C CA . GLU A 1 83 ? -12.591 -2.779 18.676 1.00 89.81 83 GLU A CA 1
ATOM 676 C C . GLU A 1 83 ? -12.017 -1.430 18.223 1.00 89.81 83 GLU A C 1
ATOM 678 O O . GLU A 1 83 ? -12.027 -0.466 18.995 1.00 89.81 83 GLU A O 1
ATOM 683 N N . LEU A 1 84 ? -11.545 -1.344 16.972 1.00 91.56 84 LEU A N 1
ATOM 684 C CA . LEU A 1 84 ? -10.998 -0.113 16.405 1.00 91.56 84 LEU A CA 1
ATOM 685 C C . LEU A 1 84 ? -12.075 0.939 16.122 1.00 91.56 84 LEU A C 1
ATOM 687 O O . LEU A 1 84 ? -11.754 2.123 16.149 1.00 91.56 84 LEU A O 1
ATOM 691 N N . LYS A 1 85 ? -13.344 0.555 15.935 1.00 87.31 85 LYS A N 1
ATOM 692 C CA . LYS A 1 85 ? -14.432 1.516 15.669 1.00 87.31 85 LYS A CA 1
ATOM 693 C C . LYS A 1 85 ? -14.677 2.502 16.808 1.00 87.31 85 LYS A C 1
ATOM 695 O O . LYS A 1 85 ? -15.164 3.595 16.578 1.00 87.31 85 LYS A O 1
ATOM 700 N N . GLU A 1 86 ? -14.313 2.140 18.032 1.00 87.50 86 GLU A N 1
ATOM 701 C CA . GLU A 1 86 ? -14.548 2.994 19.202 1.00 87.50 86 GLU A CA 1
ATOM 702 C C . GLU A 1 86 ? -13.266 3.666 19.704 1.00 87.50 86 GLU A C 1
ATOM 704 O O . GLU A 1 86 ? -13.299 4.778 20.248 1.00 87.50 86 GLU A O 1
ATOM 709 N N . LYS A 1 87 ? -12.130 2.980 19.530 1.00 85.94 87 LYS A N 1
ATOM 710 C CA . LYS A 1 87 ? -10.860 3.306 20.194 1.00 85.94 87 LYS A CA 1
ATOM 711 C C . LYS A 1 87 ? -9.771 3.811 19.255 1.00 85.94 87 LYS A C 1
ATOM 713 O O . LYS A 1 87 ? -8.816 4.415 19.734 1.00 85.94 87 LYS A O 1
ATOM 718 N N . ALA A 1 88 ? -9.881 3.578 17.946 1.00 87.62 88 ALA A N 1
ATOM 719 C CA . ALA A 1 88 ? -8.847 4.024 17.021 1.00 87.62 88 ALA A CA 1
ATOM 720 C C . ALA A 1 88 ? -8.804 5.553 16.933 1.00 87.62 88 ALA A C 1
ATOM 722 O O . ALA A 1 88 ? -9.832 6.226 16.970 1.00 87.62 88 ALA A O 1
ATOM 723 N N . LEU A 1 89 ? -7.604 6.093 16.713 1.00 86.12 89 LEU A N 1
ATOM 724 C CA . LEU A 1 89 ? -7.412 7.517 16.421 1.00 86.12 89 LEU A CA 1
ATOM 725 C C . LEU A 1 89 ? -8.202 7.971 15.186 1.00 86.12 89 LEU A C 1
ATOM 727 O O . LEU A 1 89 ? -8.695 9.091 15.149 1.00 86.12 89 LEU A O 1
ATOM 731 N N . LEU A 1 90 ? -8.332 7.089 14.191 1.00 86.56 90 LEU A N 1
ATOM 732 C CA . LEU A 1 90 ? -9.031 7.347 12.929 1.00 86.56 90 LEU A CA 1
ATOM 733 C C . LEU A 1 90 ? -10.442 6.751 12.898 1.00 86.56 90 LEU A C 1
ATOM 735 O O . LEU A 1 90 ? -10.974 6.497 11.822 1.00 86.56 90 LEU A O 1
ATOM 739 N N . LYS A 1 91 ? -11.046 6.497 14.061 1.00 84.81 91 LYS A N 1
ATOM 740 C CA . LYS A 1 91 ? -12.358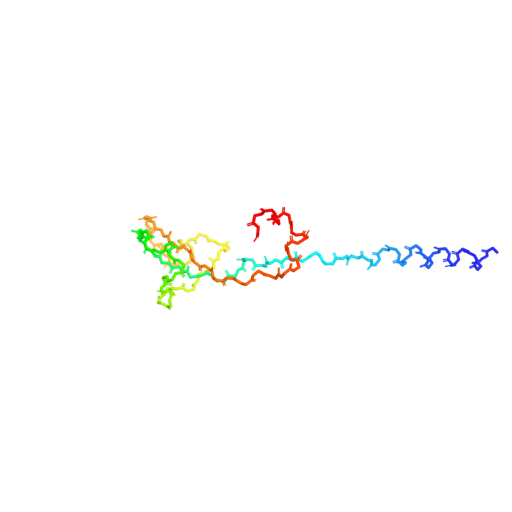 5.848 14.156 1.00 84.81 91 LYS A CA 1
ATOM 741 C C . LYS A 1 91 ? -13.467 6.537 13.360 1.00 84.81 91 LYS A C 1
ATOM 743 O O . LYS A 1 91 ? -14.312 5.851 12.811 1.00 84.81 91 LYS A O 1
ATOM 748 N N . ASP A 1 92 ? -13.419 7.862 13.231 1.00 88.38 92 ASP A N 1
ATOM 749 C CA . ASP A 1 92 ? -14.419 8.636 12.481 1.00 88.38 92 ASP A CA 1
ATOM 750 C C . ASP A 1 92 ? -14.339 8.391 10.959 1.00 88.38 92 ASP A C 1
ATOM 752 O O . ASP A 1 92 ? -15.205 8.829 10.206 1.00 88.38 92 ASP A O 1
ATOM 756 N N . SER A 1 93 ? -13.282 7.715 10.494 1.00 84.06 93 SER A N 1
ATOM 757 C CA . SER A 1 93 ? -13.068 7.304 9.100 1.00 84.06 93 SER A CA 1
ATOM 758 C C . SER A 1 93 ? -13.276 5.799 8.866 1.00 84.06 93 SER A C 1
ATOM 760 O O . SER A 1 93 ? -13.060 5.337 7.744 1.00 84.06 93 SER A O 1
ATOM 762 N N . LEU A 1 94 ? -13.642 5.036 9.906 1.00 79.31 94 LEU A N 1
ATOM 763 C CA . LEU A 1 94 ? -13.911 3.589 9.860 1.00 79.31 94 LEU A CA 1
ATOM 764 C C . LEU A 1 94 ? -15.411 3.287 9.741 1.00 79.31 94 LEU A C 1
ATOM 766 O O . LEU A 1 94 ? -15.738 2.235 9.143 1.00 79.31 94 LEU A O 1
#

Sequence (94 aa):
MRKLFFFAICLALFSCASYKDEPSLNLNVEWKFITGDDPSFALPGYLDSAWKSMPVDRIWESAGFDPYDGYAWYRLRIVIPSELKEKALLKDSL

Secondary structure (DSSP, 8-state):
-HHHHHHHHHHHHHTTS-----------S-EEEEES--GGGG-TT---TTSEEE-SSS-TGGGTTTT--S-EEEE------TTHHHH-TTGGG-

pLDDT: mean 86.45, std 15.38, range [51.47, 98.44]

Radius of gyration: 23.5 Å; chains: 1; bounding box: 30×22×76 Å

Foldseek 3Di:
DVVVVVVVVVVVVVVVPDDDDQDDDDPQFWWFKDDDDDPCLPDPPDDSVPGDTHGPPDDVCVVPPPPDDHDMDTHDDDDDDPSCCVGPPCNVVD